Protein AF-A0A5K1G848-F1 (afdb_monomer_lite)

Sequence (71 aa):
TISSVHVHASDIRPLPVLQDTLAHLFNLLESSDQPFEVVHEFVFDRTRSIRQDLSMQNISGYEAVDMYEQM

Structure (mmCIF, N/CA/C/O backbone):
data_AF-A0A5K1G848-F1
#
_entry.id   AF-A0A5K1G848-F1
#
loop_
_atom_site.group_PDB
_atom_site.id
_atom_site.type_symbol
_atom_site.label_atom_id
_atom_site.label_alt_id
_atom_site.label_comp_id
_atom_site.label_asym_id
_atom_site.label_entity_id
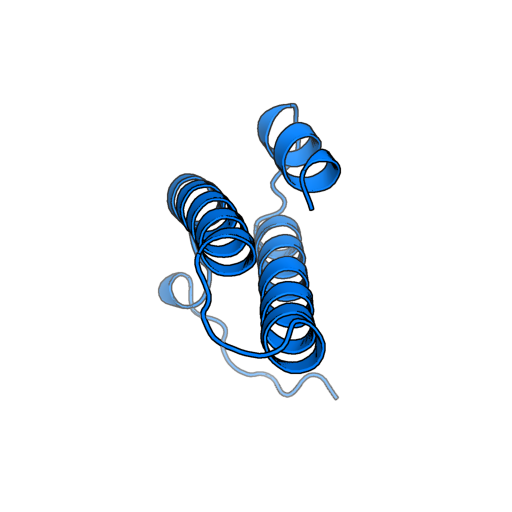_atom_site.label_seq_id
_atom_site.pdbx_PDB_ins_code
_atom_site.Cartn_x
_atom_site.Cartn_y
_atom_site.Cartn_z
_atom_site.occupancy
_atom_site.B_iso_or_equiv
_atom_site.auth_seq_id
_atom_site.auth_comp_id
_atom_site.auth_asym_id
_atom_site.auth_atom_id
_atom_site.pdbx_PDB_model_num
ATOM 1 N N . THR A 1 1 ? 22.214 7.612 10.521 1.00 42.12 1 THR A N 1
ATOM 2 C CA . THR A 1 1 ? 22.927 6.417 10.037 1.00 42.12 1 THR A CA 1
ATOM 3 C C . THR A 1 1 ? 21.904 5.461 9.481 1.00 42.12 1 THR A C 1
ATOM 5 O O . THR A 1 1 ? 21.211 4.828 10.266 1.00 42.12 1 THR A O 1
ATOM 8 N N . ILE A 1 2 ? 21.731 5.400 8.158 1.00 51.41 2 ILE A N 1
ATOM 9 C CA . ILE A 1 2 ? 21.074 4.232 7.563 1.00 51.41 2 ILE A CA 1
ATOM 10 C C . ILE A 1 2 ? 22.071 3.108 7.816 1.00 51.41 2 ILE A C 1
ATOM 12 O O . ILE A 1 2 ? 23.135 3.066 7.202 1.00 51.41 2 ILE A O 1
ATOM 16 N N . SER A 1 3 ? 21.808 2.313 8.854 1.00 50.81 3 SER A N 1
ATOM 17 C CA . SER A 1 3 ? 22.502 1.047 9.043 1.00 50.81 3 SER A CA 1
ATOM 18 C C . SER A 1 3 ? 22.392 0.314 7.715 1.00 50.81 3 SER A C 1
ATOM 20 O O . SER A 1 3 ? 21.305 0.277 7.140 1.00 50.81 3 SER A O 1
ATOM 22 N N . SER A 1 4 ? 23.513 -0.186 7.202 1.00 57.06 4 SER A N 1
ATOM 23 C CA . SER A 1 4 ? 23.597 -0.966 5.967 1.00 57.06 4 SER A CA 1
ATOM 24 C C . SER A 1 4 ? 22.892 -2.317 6.152 1.00 57.06 4 SER A C 1
ATOM 26 O O . SER A 1 4 ? 23.513 -3.374 6.057 1.00 57.06 4 SER A O 1
ATOM 28 N N . VAL A 1 5 ? 21.599 -2.295 6.472 1.00 67.56 5 VAL A N 1
ATOM 29 C CA . VAL A 1 5 ? 20.730 -3.456 6.384 1.00 67.56 5 VAL A CA 1
ATOM 30 C C . VAL A 1 5 ? 20.709 -3.802 4.909 1.00 67.56 5 VAL A C 1
ATOM 32 O O . VAL A 1 5 ? 20.348 -2.978 4.069 1.00 67.56 5 VAL A O 1
ATOM 35 N N . HIS A 1 6 ? 21.218 -4.984 4.593 1.00 78.88 6 HIS A N 1
ATOM 36 C CA . HIS A 1 6 ? 21.242 -5.489 3.236 1.00 78.88 6 HIS A CA 1
ATOM 37 C C . HIS A 1 6 ? 19.790 -5.750 2.826 1.00 78.88 6 HIS A C 1
ATOM 39 O O . HIS A 1 6 ? 19.223 -6.763 3.219 1.00 78.88 6 HIS A O 1
ATOM 45 N N . VAL A 1 7 ? 19.171 -4.795 2.129 1.00 82.31 7 VAL A N 1
ATOM 46 C CA . VAL A 1 7 ? 17.806 -4.944 1.616 1.00 82.31 7 VAL A CA 1
ATOM 47 C C . VAL A 1 7 ? 17.853 -5.937 0.464 1.00 82.31 7 VAL A C 1
ATOM 49 O O . VAL A 1 7 ? 18.515 -5.690 -0.547 1.00 82.31 7 VAL A O 1
ATOM 52 N N . HIS A 1 8 ? 17.175 -7.065 0.625 1.00 90.31 8 HIS A N 1
ATOM 53 C CA . HIS A 1 8 ? 17.025 -8.071 -0.409 1.00 90.31 8 HIS A CA 1
ATOM 54 C C . HIS A 1 8 ? 15.783 -7.781 -1.260 1.00 90.31 8 HIS A C 1
ATOM 56 O O . HIS A 1 8 ? 14.826 -7.158 -0.805 1.00 90.31 8 HIS A O 1
ATOM 62 N N . ALA A 1 9 ? 15.757 -8.268 -2.503 1.00 88.50 9 ALA A N 1
ATOM 63 C CA . ALA A 1 9 ? 14.598 -8.085 -3.382 1.00 88.50 9 ALA A CA 1
ATOM 64 C C . ALA A 1 9 ? 13.309 -8.693 -2.793 1.00 88.50 9 ALA A C 1
ATOM 66 O O . ALA A 1 9 ? 12.223 -8.190 -3.047 1.00 88.50 9 ALA A O 1
ATOM 67 N N . SER A 1 10 ? 13.431 -9.745 -1.975 1.00 93.62 10 SER A N 1
ATOM 68 C CA . SER A 1 10 ? 12.301 -10.353 -1.255 1.00 93.62 10 SER A CA 1
ATOM 69 C C . SER A 1 10 ? 11.722 -9.476 -0.147 1.00 93.62 10 SER A C 1
ATOM 71 O O . SER A 1 10 ? 10.631 -9.769 0.331 1.00 93.62 10 SER A O 1
ATOM 73 N N . ASP A 1 11 ? 12.447 -8.442 0.281 1.00 93.38 11 ASP A N 1
ATOM 74 C CA . ASP A 1 11 ? 12.018 -7.552 1.361 1.00 93.38 11 ASP A CA 1
ATOM 75 C C . ASP A 1 11 ? 11.099 -6.436 0.845 1.00 93.38 11 ASP A C 1
ATOM 77 O O . ASP A 1 11 ? 10.495 -5.722 1.642 1.00 93.38 11 ASP A O 1
ATOM 81 N N . ILE A 1 12 ? 10.985 -6.283 -0.480 1.00 95.81 12 ILE A N 1
ATOM 82 C CA . ILE A 1 12 ? 10.159 -5.268 -1.129 1.00 95.81 12 ILE A CA 1
ATOM 83 C C . ILE A 1 12 ? 9.011 -5.955 -1.867 1.00 95.81 12 ILE A C 1
ATOM 85 O O . ILE A 1 12 ? 9.219 -6.883 -2.651 1.00 95.81 12 ILE A O 1
ATOM 89 N N . ARG A 1 13 ? 7.777 -5.498 -1.637 1.00 97.69 13 ARG A N 1
ATOM 90 C CA . ARG A 1 13 ? 6.603 -6.078 -2.299 1.00 97.69 13 ARG A CA 1
ATOM 91 C C . ARG A 1 13 ? 6.518 -5.602 -3.755 1.00 97.69 13 ARG A C 1
ATOM 93 O O . ARG A 1 13 ? 6.637 -4.399 -3.999 1.00 97.69 13 ARG A O 1
ATOM 100 N N . PRO A 1 14 ? 6.248 -6.497 -4.720 1.00 97.31 14 PRO A N 1
ATOM 101 C CA . PRO A 1 14 ? 6.027 -6.102 -6.108 1.00 97.31 14 PRO A CA 1
ATOM 102 C C . PRO A 1 14 ? 4.687 -5.368 -6.272 1.00 97.31 14 PRO A C 1
ATOM 104 O O . PRO A 1 14 ? 3.772 -5.550 -5.468 1.00 97.31 14 PRO A O 1
ATOM 107 N N . LEU A 1 15 ? 4.550 -4.587 -7.349 1.00 96.81 15 LEU A N 1
ATOM 108 C CA . LEU A 1 15 ? 3.384 -3.727 -7.604 1.00 96.81 15 LEU A CA 1
ATOM 109 C C . LEU A 1 15 ? 2.013 -4.417 -7.425 1.00 96.81 15 LEU A C 1
ATOM 111 O O . LEU A 1 15 ? 1.197 -3.859 -6.693 1.00 96.81 15 LEU A O 1
ATOM 115 N N . PRO A 1 16 ? 1.751 -5.627 -7.967 1.00 97.69 16 PRO A N 1
ATOM 116 C CA . PRO A 1 16 ? 0.447 -6.273 -7.781 1.00 97.69 16 PRO A CA 1
ATOM 117 C C . PRO A 1 16 ? 0.137 -6.562 -6.307 1.00 97.69 16 PRO A C 1
ATOM 119 O O . PRO A 1 16 ? -0.975 -6.350 -5.839 1.00 97.69 16 PRO A O 1
ATOM 122 N N . VAL A 1 17 ? 1.153 -6.960 -5.533 1.00 98.38 17 VAL A N 1
ATOM 123 C CA . VAL A 1 17 ? 1.006 -7.210 -4.092 1.00 98.38 17 VAL A CA 1
ATOM 124 C C . VAL A 1 17 ? 0.771 -5.903 -3.337 1.00 98.38 17 VAL A C 1
ATOM 126 O O . VAL A 1 17 ? 0.028 -5.893 -2.359 1.00 98.38 17 VAL A O 1
ATOM 129 N N . LEU A 1 18 ? 1.374 -4.791 -3.769 1.00 98.38 18 LEU A N 1
ATOM 130 C CA . LEU A 1 18 ? 1.113 -3.475 -3.181 1.00 98.38 18 LEU A CA 1
ATOM 131 C C . LEU A 1 18 ? -0.337 -3.025 -3.422 1.00 98.38 18 LEU A C 1
ATOM 133 O O . LEU A 1 18 ? -0.954 -2.505 -2.492 1.00 98.38 18 LEU A O 1
ATOM 137 N N . GLN A 1 19 ? -0.884 -3.255 -4.620 1.00 98.06 19 GLN A N 1
ATOM 138 C CA . GLN A 1 19 ? -2.283 -2.958 -4.960 1.00 98.06 19 GLN A CA 1
ATOM 139 C C . GLN A 1 19 ? -3.252 -3.790 -4.109 1.00 98.06 19 GLN A C 1
ATOM 141 O O . GLN A 1 19 ? -4.125 -3.229 -3.447 1.00 98.06 19 GLN A O 1
ATOM 146 N N . ASP A 1 20 ? -3.034 -5.105 -4.034 1.00 98.38 20 ASP A N 1
ATOM 147 C CA . ASP A 1 20 ? -3.842 -6.004 -3.202 1.00 98.38 20 ASP A CA 1
ATOM 148 C C . ASP A 1 20 ? -3.752 -5.636 -1.714 1.00 98.38 20 ASP A C 1
ATOM 150 O O . ASP A 1 20 ? -4.747 -5.665 -0.986 1.00 98.38 20 ASP A O 1
ATOM 154 N N . THR A 1 21 ? 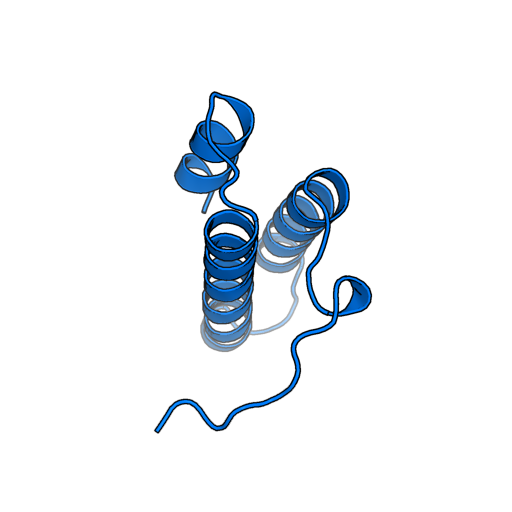-2.559 -5.241 -1.252 1.00 98.44 21 THR A N 1
ATOM 155 C CA . THR A 1 21 ? -2.362 -4.781 0.127 1.00 98.44 21 THR A CA 1
ATOM 156 C C . THR A 1 21 ? -3.160 -3.508 0.393 1.00 98.44 21 THR A C 1
ATOM 158 O O . THR A 1 21 ? -3.810 -3.418 1.431 1.00 98.44 21 THR A O 1
ATOM 161 N N . LEU A 1 22 ? -3.138 -2.529 -0.517 1.00 98.06 22 LEU A N 1
ATOM 162 C CA . LEU A 1 22 ? -3.894 -1.287 -0.358 1.00 98.06 22 LEU A CA 1
ATOM 163 C C . LEU A 1 22 ? -5.404 -1.556 -0.290 1.00 98.06 22 LEU A C 1
ATOM 165 O O . LEU A 1 22 ? -6.067 -1.084 0.632 1.00 98.06 22 LEU A O 1
ATOM 169 N N . ALA A 1 23 ? -5.923 -2.394 -1.191 1.00 97.75 23 ALA A N 1
ATOM 170 C CA . ALA A 1 23 ? -7.324 -2.810 -1.176 1.00 97.75 23 ALA A CA 1
ATOM 171 C C . ALA A 1 23 ? -7.702 -3.511 0.142 1.00 97.75 23 ALA A C 1
ATOM 173 O O . ALA A 1 23 ? -8.760 -3.255 0.717 1.00 97.75 23 ALA A O 1
ATOM 174 N N . HIS A 1 24 ? -6.820 -4.366 0.669 1.00 97.25 24 HIS A N 1
ATOM 175 C CA . HIS A 1 24 ? -7.026 -5.001 1.968 1.00 97.25 24 HIS A CA 1
ATOM 176 C C . HIS A 1 24 ? -7.060 -3.990 3.125 1.00 97.25 24 HIS A C 1
ATOM 178 O O . HIS A 1 24 ? -7.891 -4.130 4.020 1.00 97.25 24 HIS A O 1
ATOM 184 N N . LEU A 1 25 ? -6.198 -2.966 3.112 1.00 96.75 25 LEU A N 1
ATOM 185 C CA . LEU A 1 25 ? -6.174 -1.933 4.153 1.00 96.75 25 LEU A CA 1
ATOM 186 C C . LEU A 1 25 ? -7.462 -1.099 4.177 1.00 96.75 25 LEU A C 1
ATOM 188 O O . LEU A 1 25 ? -7.943 -0.792 5.266 1.00 96.75 25 LEU A O 1
ATOM 192 N N . PHE A 1 26 ? -8.048 -0.775 3.019 1.00 94.94 26 PHE A N 1
ATOM 193 C CA . PHE A 1 26 ? -9.348 -0.093 2.979 1.00 94.94 26 PHE A CA 1
ATOM 194 C C . PHE A 1 26 ? -10.475 -0.977 3.493 1.00 94.94 26 PHE A C 1
ATOM 196 O O . PHE A 1 26 ? -11.244 -0.539 4.344 1.00 94.94 26 PHE A O 1
ATOM 203 N N . ASN A 1 27 ? -10.511 -2.244 3.074 1.00 94.88 27 ASN A N 1
ATOM 204 C CA . ASN A 1 27 ? -11.475 -3.197 3.616 1.00 94.88 27 ASN A CA 1
ATOM 205 C C . ASN A 1 27 ? -11.350 -3.307 5.143 1.00 94.88 27 ASN A C 1
ATOM 207 O O . ASN A 1 27 ? -12.360 -3.332 5.833 1.00 94.88 27 ASN A O 1
ATOM 211 N N . LEU A 1 28 ? -10.126 -3.314 5.684 1.00 94.06 28 LEU A N 1
ATOM 212 C CA . LEU A 1 28 ? -9.893 -3.334 7.129 1.00 94.06 28 LEU A CA 1
ATOM 213 C C . LEU A 1 28 ? -10.411 -2.065 7.820 1.00 94.06 28 LEU A C 1
ATOM 215 O O . LEU A 1 28 ? -10.958 -2.157 8.915 1.00 94.06 28 LEU A O 1
ATOM 219 N N . LEU A 1 29 ? -10.246 -0.894 7.200 1.00 92.00 29 LEU A N 1
ATOM 220 C CA . LEU A 1 29 ? -10.766 0.365 7.734 1.00 92.00 29 LEU A CA 1
ATOM 221 C C . LEU A 1 29 ? -12.300 0.355 7.813 1.00 92.00 29 LEU A C 1
ATOM 223 O O . LEU A 1 29 ? -12.863 0.865 8.778 1.00 92.00 29 LEU A O 1
ATOM 227 N N . GLU A 1 30 ? -12.962 -0.249 6.826 1.00 90.38 30 GLU A N 1
ATOM 228 C CA . GLU A 1 30 ? -14.423 -0.337 6.748 1.00 90.38 30 GLU A CA 1
ATOM 229 C C . GLU A 1 30 ? -15.018 -1.458 7.612 1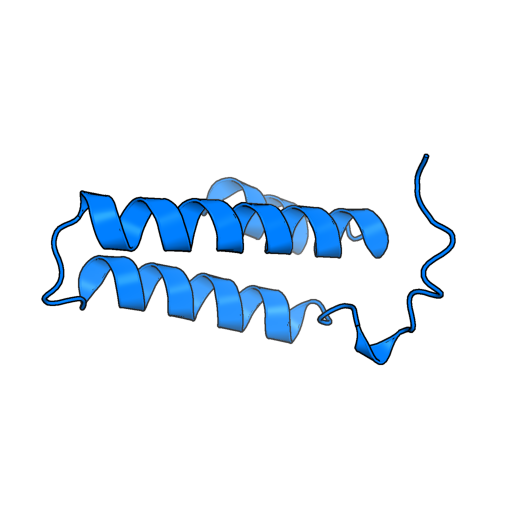.00 90.38 30 GLU A C 1
ATOM 231 O O . GLU A 1 30 ? -16.117 -1.309 8.142 1.00 90.38 30 GLU A O 1
ATOM 236 N N . SER A 1 31 ? -14.317 -2.587 7.749 1.00 92.38 31 SER A N 1
ATOM 237 C CA . SER A 1 31 ? -14.859 -3.812 8.350 1.00 92.38 31 SER A CA 1
ATOM 238 C C . SER A 1 31 ? -14.382 -4.087 9.777 1.00 92.38 31 SER A C 1
ATOM 240 O O . SER A 1 31 ? -14.685 -5.151 10.316 1.00 92.38 31 SER A O 1
ATOM 242 N N . SER A 1 32 ? -13.557 -3.221 10.364 1.00 89.56 32 SER A N 1
ATOM 243 C CA . SER A 1 32 ? -12.982 -3.462 11.689 1.00 89.56 32 SER A CA 1
ATOM 244 C C . SER A 1 32 ? -13.959 -3.118 12.814 1.00 89.56 32 SER A C 1
ATOM 246 O O . SER A 1 32 ? -14.479 -2.009 12.882 1.00 89.56 32 SER A O 1
ATOM 248 N N . ASP A 1 33 ? -14.113 -4.041 13.767 1.00 92.31 33 ASP A N 1
ATOM 249 C CA . ASP A 1 33 ? -14.846 -3.814 15.023 1.00 92.31 33 ASP A CA 1
ATOM 250 C C . ASP A 1 33 ? -14.038 -2.996 16.057 1.00 92.31 33 ASP A C 1
ATOM 252 O O . ASP A 1 33 ? -14.514 -2.719 17.160 1.00 92.31 33 ASP A O 1
ATOM 256 N N . GLN A 1 34 ? -12.783 -2.651 15.747 1.00 93.19 34 GLN A N 1
ATOM 257 C CA . GLN A 1 34 ? -11.919 -1.857 16.626 1.00 93.19 34 GLN A CA 1
ATOM 258 C C . GLN A 1 34 ? -12.209 -0.353 16.493 1.00 93.19 34 GLN A C 1
ATOM 260 O O . GLN A 1 34 ? -12.628 0.095 15.425 1.00 93.19 34 GLN A O 1
ATOM 265 N N . PRO A 1 35 ? -11.920 0.458 17.532 1.00 93.00 35 PRO A N 1
ATOM 266 C CA . PRO A 1 35 ? -12.031 1.910 17.440 1.00 93.00 35 PRO A CA 1
ATOM 267 C C . PRO A 1 35 ? -11.217 2.473 16.273 1.00 93.00 35 PRO A C 1
ATOM 269 O O . PRO A 1 35 ? -10.099 2.015 16.007 1.00 93.00 35 PRO A O 1
ATOM 272 N N . PHE A 1 36 ? -11.759 3.496 15.610 1.00 90.06 36 PHE A N 1
ATOM 273 C CA . PHE A 1 36 ? -11.129 4.118 14.447 1.00 90.06 36 PHE A CA 1
ATOM 274 C C . PHE A 1 36 ? -9.697 4.561 14.743 1.00 90.06 36 PHE A C 1
ATOM 276 O O . PHE A 1 36 ? -8.818 4.355 13.917 1.00 90.06 36 PHE A O 1
ATOM 283 N N . GLU A 1 37 ? -9.435 5.104 15.932 1.00 90.94 37 GLU A N 1
ATOM 284 C CA . GLU A 1 37 ? -8.116 5.596 16.330 1.00 90.94 37 GLU A CA 1
ATOM 285 C C . GLU A 1 37 ? -7.049 4.493 16.274 1.00 90.94 37 GLU A C 1
ATOM 287 O O . GLU A 1 37 ? -5.922 4.746 15.854 1.00 90.94 37 GLU A O 1
ATOM 292 N N . VAL A 1 38 ? -7.422 3.261 16.637 1.00 89.44 38 VAL A N 1
ATOM 293 C CA . VAL A 1 38 ? -6.529 2.094 16.629 1.00 89.44 38 VAL A CA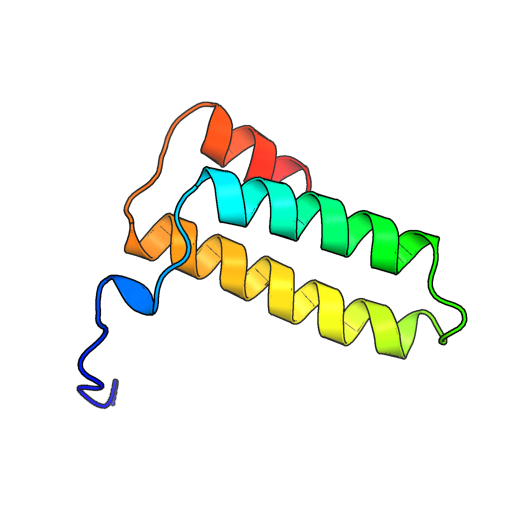 1
ATOM 294 C C . VAL A 1 38 ? -6.272 1.619 15.198 1.00 89.44 38 VAL A C 1
ATOM 296 O O . VAL A 1 38 ? -5.135 1.336 14.822 1.00 89.44 38 VAL A O 1
ATOM 299 N N . VAL A 1 39 ? -7.327 1.536 14.383 1.00 94.56 39 VAL A N 1
ATOM 300 C CA . VAL A 1 39 ? -7.228 1.047 12.998 1.00 94.56 39 VAL A CA 1
ATOM 301 C C . VAL A 1 39 ? -6.506 2.059 12.116 1.00 94.56 39 VAL A C 1
ATOM 303 O O . VAL A 1 39 ? -5.642 1.686 11.325 1.00 94.56 39 VAL A O 1
ATOM 306 N N . HIS A 1 40 ? -6.821 3.343 12.277 1.00 93.69 40 HIS A N 1
ATOM 307 C CA . HIS A 1 40 ? -6.241 4.428 11.501 1.00 93.69 40 HIS A CA 1
ATOM 308 C C . HIS A 1 40 ? -4.727 4.522 11.700 1.00 93.69 40 HIS A C 1
ATOM 310 O O . HIS A 1 40 ? -4.013 4.658 10.712 1.00 93.69 40 HIS A O 1
ATOM 316 N N . GLU A 1 41 ? -4.214 4.416 12.934 1.00 94.25 41 GLU A N 1
ATOM 317 C CA . GLU A 1 41 ? -2.762 4.451 13.177 1.00 94.25 41 GLU A CA 1
ATOM 318 C C . GLU A 1 41 ? -2.040 3.330 12.412 1.00 94.25 41 GLU A C 1
ATOM 320 O O . GLU A 1 41 ? -1.039 3.573 11.733 1.00 94.25 41 GLU A O 1
ATOM 325 N N . PHE A 1 42 ? -2.594 2.115 12.452 1.00 95.31 42 PHE A N 1
ATOM 326 C CA . PHE A 1 42 ? -2.066 0.979 11.702 1.00 95.31 42 PHE A CA 1
ATOM 327 C C . PHE A 1 42 ? -2.136 1.208 10.187 1.00 95.31 42 PHE A C 1
ATOM 329 O O . PHE A 1 42 ? -1.128 1.056 9.496 1.00 95.31 42 PHE A O 1
ATOM 336 N N . VAL A 1 43 ? -3.301 1.591 9.658 1.00 96.31 43 VAL A N 1
ATOM 337 C CA . VAL A 1 43 ? -3.500 1.819 8.218 1.00 96.31 43 VAL A CA 1
ATOM 338 C C . VAL A 1 43 ? -2.577 2.928 7.716 1.00 96.31 43 VAL A C 1
ATOM 340 O O . VAL A 1 43 ? -1.926 2.751 6.690 1.00 96.31 43 VAL A O 1
ATOM 343 N N . PHE A 1 44 ? -2.440 4.024 8.462 1.00 96.12 44 PHE A N 1
ATOM 344 C CA . PHE A 1 44 ? -1.551 5.135 8.132 1.00 96.12 44 PHE A CA 1
ATOM 345 C C . PHE A 1 44 ? -0.085 4.697 8.002 1.00 96.12 44 PHE A C 1
ATOM 347 O O . PHE A 1 44 ? 0.602 5.068 7.044 1.00 96.12 44 PHE A O 1
ATOM 354 N N . ASP A 1 45 ? 0.410 3.883 8.938 1.00 97.25 45 ASP A N 1
ATOM 355 C CA . ASP A 1 45 ? 1.770 3.349 8.852 1.00 97.25 45 ASP A CA 1
ATOM 356 C C . ASP A 1 45 ? 1.932 2.396 7.655 1.00 97.25 45 ASP A C 1
ATOM 358 O O . ASP A 1 45 ? 2.913 2.465 6.907 1.00 97.25 45 ASP A O 1
ATOM 362 N N . ARG A 1 46 ? 0.937 1.540 7.400 1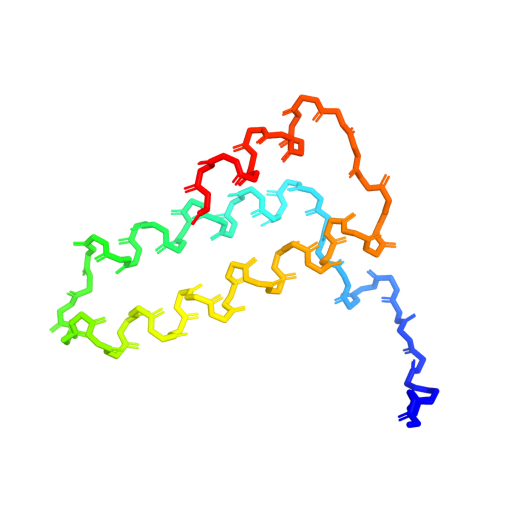.00 97.94 46 ARG A N 1
ATOM 363 C CA . ARG A 1 46 ? 0.995 0.586 6.287 1.00 97.94 46 ARG A CA 1
ATOM 364 C C . ARG A 1 46 ? 0.893 1.257 4.917 1.00 97.94 46 ARG A C 1
ATOM 366 O O . ARG A 1 46 ? 1.640 0.861 4.022 1.00 97.94 46 ARG A O 1
ATOM 373 N N . THR A 1 47 ? 0.089 2.308 4.746 1.00 97.81 47 THR A N 1
ATOM 374 C CA . THR A 1 47 ? 0.080 3.096 3.499 1.00 97.81 47 THR A CA 1
ATOM 375 C C . THR A 1 47 ? 1.394 3.853 3.311 1.00 97.81 47 THR A C 1
ATOM 377 O O . THR A 1 47 ? 1.921 3.909 2.200 1.00 97.81 47 THR A O 1
ATOM 380 N N . ARG A 1 48 ? 2.016 4.349 4.392 1.00 98.19 48 ARG A N 1
ATOM 381 C CA . ARG A 1 48 ? 3.376 4.910 4.333 1.00 98.19 48 ARG A CA 1
ATOM 382 C C . ARG A 1 48 ? 4.401 3.890 3.840 1.00 98.19 48 ARG A C 1
ATOM 384 O O . ARG A 1 48 ? 5.220 4.234 2.987 1.00 98.19 48 ARG A O 1
ATOM 391 N N . SER A 1 49 ? 4.346 2.657 4.337 1.00 98.06 49 SER A N 1
ATOM 392 C CA . SER A 1 49 ? 5.213 1.571 3.875 1.00 98.06 49 SER A CA 1
ATOM 393 C C . SER A 1 49 ? 5.000 1.253 2.387 1.00 98.06 49 SER A C 1
ATOM 395 O O . SER A 1 49 ? 5.977 1.046 1.675 1.00 98.06 49 SER A O 1
ATOM 397 N N . ILE A 1 50 ? 3.764 1.290 1.875 1.00 98.31 50 ILE A N 1
ATOM 398 C CA . ILE A 1 50 ? 3.503 1.095 0.436 1.00 98.31 50 ILE A CA 1
ATOM 399 C C . ILE A 1 50 ? 4.182 2.188 -0.405 1.00 98.31 50 ILE A C 1
ATOM 401 O O . ILE A 1 50 ? 4.866 1.877 -1.379 1.00 98.31 50 ILE A O 1
ATOM 405 N N . ARG A 1 51 ? 4.066 3.465 -0.012 1.00 97.94 51 ARG A N 1
ATOM 406 C CA . ARG A 1 51 ? 4.748 4.574 -0.712 1.00 97.94 51 ARG A CA 1
ATOM 407 C C . ARG A 1 51 ? 6.269 4.419 -0.709 1.00 97.94 51 ARG A C 1
ATOM 409 O O . ARG A 1 51 ? 6.936 4.781 -1.681 1.00 97.94 51 ARG A O 1
ATOM 416 N N . GLN A 1 52 ? 6.820 3.875 0.376 1.00 96.94 52 GLN A N 1
ATOM 417 C CA . GLN A 1 52 ? 8.241 3.569 0.470 1.00 96.94 52 GLN A CA 1
ATOM 418 C C . GLN A 1 52 ? 8.643 2.474 -0.528 1.00 96.94 52 GLN A C 1
ATOM 420 O O . GLN A 1 52 ? 9.608 2.678 -1.261 1.00 96.94 52 GLN A O 1
ATOM 425 N N . ASP A 1 53 ? 7.884 1.381 -0.634 1.00 97.50 53 ASP A N 1
ATOM 426 C CA . ASP A 1 53 ? 8.156 0.303 -1.596 1.00 97.50 53 ASP A CA 1
ATOM 427 C C . ASP A 1 53 ? 8.065 0.791 -3.051 1.00 97.50 53 ASP A C 1
ATOM 429 O O . ASP A 1 53 ? 8.925 0.442 -3.863 1.00 97.50 53 ASP A O 1
ATOM 433 N N . LEU A 1 54 ? 7.071 1.630 -3.383 1.00 97.06 54 LEU A N 1
ATOM 434 C CA . LEU A 1 54 ? 6.951 2.255 -4.710 1.00 97.06 54 LEU A CA 1
ATOM 435 C C . LEU A 1 54 ? 8.191 3.098 -5.038 1.00 97.06 54 LEU A C 1
ATOM 437 O O . LEU A 1 54 ? 8.756 2.993 -6.128 1.00 97.06 54 LEU A O 1
ATOM 441 N N . SER A 1 55 ? 8.644 3.895 -4.066 1.00 95.69 55 SER A N 1
ATOM 442 C CA . SER A 1 55 ? 9.822 4.757 -4.202 1.00 95.69 55 SER A CA 1
ATOM 443 C C . SER A 1 55 ? 11.118 3.950 -4.338 1.00 95.69 55 SER A C 1
ATOM 445 O O . SER A 1 55 ? 11.950 4.265 -5.184 1.00 95.69 55 SER A O 1
ATOM 447 N N . MET A 1 56 ? 11.290 2.888 -3.542 1.00 95.06 56 MET A N 1
ATOM 448 C CA . MET A 1 56 ? 12.476 2.021 -3.584 1.00 95.06 56 MET A CA 1
ATOM 449 C C . MET A 1 56 ? 12.594 1.248 -4.903 1.00 95.06 56 MET A C 1
ATOM 451 O O . MET A 1 56 ? 13.705 0.995 -5.360 1.00 95.06 56 MET A O 1
ATOM 455 N N . GLN A 1 57 ? 11.464 0.908 -5.528 1.00 95.12 57 GLN A N 1
ATOM 456 C CA . GLN A 1 57 ? 11.413 0.242 -6.835 1.00 95.12 57 GLN A CA 1
ATOM 457 C C . GLN A 1 57 ? 11.433 1.219 -8.018 1.00 95.12 57 GLN A C 1
ATOM 459 O O . GLN A 1 57 ? 11.450 0.777 -9.165 1.00 95.12 57 GLN A O 1
ATOM 464 N N . ASN A 1 58 ? 11.432 2.533 -7.761 1.00 95.75 58 ASN A N 1
ATOM 465 C CA . ASN A 1 58 ? 11.321 3.579 -8.780 1.00 95.75 58 ASN A CA 1
ATOM 466 C C . ASN A 1 58 ? 10.091 3.401 -9.702 1.00 95.75 58 ASN A C 1
ATOM 468 O O . ASN A 1 58 ? 10.154 3.657 -10.907 1.00 95.75 58 ASN A O 1
ATOM 472 N N . ILE A 1 59 ? 8.971 2.931 -9.140 1.00 95.12 59 ILE A N 1
ATOM 473 C CA . ILE A 1 59 ? 7.716 2.737 -9.875 1.00 95.12 59 ILE A CA 1
ATOM 474 C C . ILE A 1 59 ? 7.069 4.105 -10.111 1.00 95.12 59 ILE A C 1
ATOM 476 O O . ILE A 1 59 ? 6.875 4.893 -9.185 1.00 95.12 59 ILE A O 1
ATOM 480 N N . SER A 1 60 ? 6.725 4.383 -11.366 1.00 92.81 60 SER A N 1
ATOM 481 C CA . SER A 1 60 ? 6.080 5.621 -11.807 1.00 92.81 60 SER A CA 1
ATOM 482 C C . SER A 1 60 ? 5.092 5.329 -12.938 1.00 92.81 60 SER A C 1
ATOM 484 O O . SER A 1 60 ? 5.150 4.269 -13.557 1.00 92.81 60 SER A O 1
ATOM 486 N N . GLY A 1 61 ? 4.179 6.264 -13.207 1.00 93.94 61 GLY A N 1
ATOM 487 C CA . GLY A 1 61 ? 3.134 6.109 -14.221 1.00 93.94 61 GLY A CA 1
ATO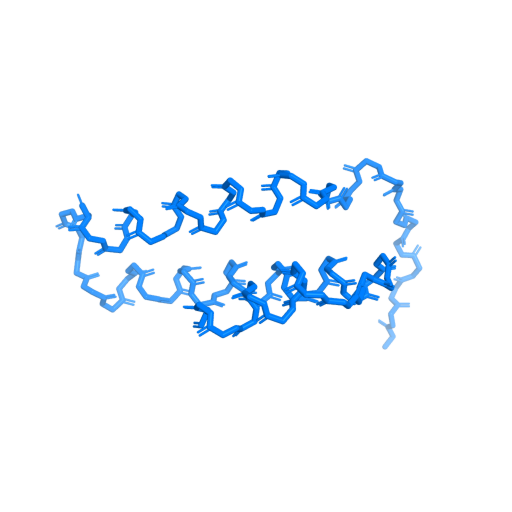M 488 C C . GLY A 1 61 ? 1.736 6.038 -13.617 1.00 93.94 61 GLY A C 1
ATOM 489 O O . GLY A 1 61 ? 1.545 6.335 -12.440 1.00 93.94 61 GLY A O 1
ATOM 490 N N . TYR A 1 62 ? 0.758 5.672 -14.445 1.00 96.19 62 TYR A N 1
ATOM 491 C CA . TYR A 1 62 ? -0.660 5.720 -14.083 1.00 96.19 62 TYR A CA 1
ATOM 492 C C . TYR A 1 62 ? -0.988 4.866 -12.854 1.00 96.19 62 TYR A C 1
ATOM 494 O O . TYR A 1 62 ? -1.667 5.338 -11.954 1.00 96.19 62 TYR A O 1
ATOM 502 N N . GLU A 1 63 ? -0.435 3.655 -12.774 1.00 93.12 63 GLU A N 1
ATOM 503 C CA . GLU A 1 63 ? -0.667 2.737 -11.651 1.00 93.12 63 GLU A CA 1
ATOM 504 C C . GLU A 1 63 ? -0.144 3.313 -10.330 1.00 93.12 63 GLU A C 1
ATOM 506 O O . GLU A 1 63 ? -0.793 3.194 -9.298 1.00 93.12 63 GLU A O 1
ATOM 511 N N . ALA A 1 64 ? 1.012 3.986 -10.357 1.00 94.31 64 ALA A N 1
ATOM 512 C CA . ALA A 1 64 ? 1.545 4.649 -9.173 1.00 94.31 64 ALA A CA 1
ATOM 513 C C . ALA A 1 64 ? 0.668 5.836 -8.759 1.00 94.31 64 ALA A C 1
ATOM 515 O O . ALA A 1 64 ? 0.381 5.989 -7.577 1.00 94.31 64 ALA A O 1
ATOM 516 N N . VAL A 1 65 ? 0.250 6.665 -9.724 1.00 96.88 65 VAL A N 1
ATOM 517 C CA . VAL A 1 65 ? -0.618 7.828 -9.479 1.00 96.88 65 VAL A CA 1
ATOM 518 C C . VAL A 1 65 ? -1.934 7.389 -8.846 1.00 96.88 65 VAL A C 1
ATOM 520 O O . VAL A 1 65 ? -2.279 7.904 -7.791 1.00 96.88 65 VAL A O 1
ATOM 523 N N . ASP A 1 66 ? -2.600 6.392 -9.428 1.00 97.06 66 ASP A N 1
ATOM 524 C CA . ASP A 1 66 ? -3.850 5.833 -8.909 1.00 97.06 66 ASP A CA 1
ATOM 525 C C . ASP A 1 66 ? -3.694 5.347 -7.457 1.00 97.06 66 ASP A C 1
ATOM 527 O O . ASP A 1 66 ? -4.473 5.712 -6.579 1.00 97.06 66 ASP A O 1
ATOM 531 N N . MET A 1 67 ? -2.613 4.620 -7.155 1.00 97.25 67 MET A N 1
ATOM 532 C CA . MET A 1 67 ? -2.331 4.195 -5.782 1.00 97.25 67 MET A CA 1
ATOM 533 C C . MET A 1 67 ? -2.073 5.365 -4.822 1.00 97.25 67 MET A C 1
ATOM 535 O O . MET A 1 67 ? -2.508 5.307 -3.674 1.00 97.25 67 MET A O 1
ATOM 539 N N . TYR A 1 68 ? -1.360 6.412 -5.251 1.00 96.81 68 TYR A N 1
ATOM 540 C CA . TYR A 1 68 ? -1.126 7.597 -4.416 1.00 96.81 68 TYR A CA 1
ATOM 541 C C . TYR A 1 68 ? -2.405 8.395 -4.154 1.00 96.81 68 TYR A C 1
ATOM 543 O O . TYR A 1 68 ? -2.518 8.973 -3.080 1.00 96.81 68 TYR A O 1
ATOM 551 N N . GLU A 1 69 ? -3.330 8.453 -5.112 1.00 96.81 69 GLU A N 1
ATOM 552 C CA . GLU A 1 69 ? -4.597 9.181 -4.975 1.00 96.81 69 GLU A CA 1
ATOM 553 C C . GLU A 1 69 ? -5.590 8.469 -4.053 1.00 96.81 69 GLU A C 1
ATOM 555 O O . GLU A 1 69 ? -6.388 9.129 -3.390 1.00 96.81 69 GLU A O 1
ATOM 560 N N . GLN A 1 70 ? -5.541 7.137 -3.997 1.00 93.62 70 GLN A N 1
ATOM 561 C CA . GLN A 1 70 ? -6.407 6.358 -3.115 1.00 93.62 70 GLN A CA 1
ATOM 562 C C . GLN A 1 70 ? -6.014 6.479 -1.630 1.00 93.62 70 GLN A C 1
ATOM 564 O O . GLN A 1 70 ? -6.901 6.451 -0.779 1.00 93.62 70 GLN A O 1
ATOM 569 N N . MET A 1 71 ? -4.712 6.575 -1.316 1.00 91.62 71 MET A N 1
ATOM 570 C CA . MET A 1 71 ? -4.158 6.598 0.058 1.00 91.62 71 MET A CA 1
ATOM 571 C C . MET A 1 71 ? -4.395 7.902 0.818 1.00 91.62 71 MET A C 1
ATOM 573 O O . MET A 1 71 ? -4.616 7.786 2.046 1.00 91.62 71 MET A O 1
#

InterPro domains:
  IPR005062 SAC3/GANP/THP3, conserved domain [PF03399] (8-71)
  IPR045107 SAC3/GANP/THP3 [PTHR12436] (8-71)

Secondary structure (DSSP, 8-state):
--------GGGS--HHHHHHHHHHHHHHHHH--S-HHHHHHHHHHHHHHHHHHHHHTT--SHHHHHHHHH-

Organism: NCBI:txid210225

pLDDT: mean 91.89, std 11.28, range [42.12, 98.44]

Foldseek 3Di:
DPPPPPDDPVNADDLVVLVVVLVVLVCCCVPPPDDNVVSVVVSVVSLVSSVVSCVVVVPDDDSVVVSVVSD

Radius of gyration: 13.65 Å; chains: 1; bounding box: 38×20×32 Å